Protein AF-A0A7W1ADF4-F1 (afdb_monomer_lite)

pLDDT: mean 86.09, std 11.92, range [51.75, 95.75]

Foldseek 3Di:
DDDDPPDPDPPDDCADPVRDFAEAELACCVPVPCDPPNVPVLVVLLVCVVVPGPYYHYDPVSCVVNVCSHVVD

Secondary structure (DSSP, 8-state):
-PPPTT-------SS-TTS---EEE-TTHHHHSS-TT-S-HHHHHHHHHHTT-SEEE--HHHHHHTHHHHH--

Structure (mmCIF, N/CA/C/O backbone):
data_AF-A0A7W1ADF4-F1
#
_entry.id   AF-A0A7W1ADF4-F1
#
loop_
_atom_site.group_PDB
_atom_site.id
_atom_site.type_symbol
_atom_site.label_atom_id
_atom_site.label_alt_id
_atom_site.label_comp_id
_atom_site.label_asym_id
_atom_site.label_entity_id
_atom_site.label_seq_id
_atom_site.pdbx_PDB_ins_code
_atom_site.Cartn_x
_atom_site.Cartn_y
_atom_site.Cartn_z
_atom_site.occupancy
_atom_site.B_iso_or_equiv
_atom_site.auth_seq_id
_atom_site.auth_comp_id
_atom_site.auth_asym_id
_atom_site.auth_atom_id
_atom_site.pdbx_PDB_model_num
ATOM 1 N N . MET A 1 1 ? -4.134 17.266 18.318 1.00 54.94 1 MET A N 1
ATOM 2 C CA . MET A 1 1 ? -3.548 17.567 16.995 1.00 54.94 1 MET A CA 1
ATOM 3 C C . MET A 1 1 ? -4.008 18.963 16.601 1.00 54.94 1 MET A C 1
ATOM 5 O O . MET A 1 1 ? -5.204 19.150 16.433 1.00 54.94 1 MET A O 1
ATOM 9 N N . GLN A 1 2 ? -3.124 19.964 16.588 1.00 51.75 2 GLN A N 1
ATOM 10 C CA . GLN A 1 2 ? -3.489 21.314 16.135 1.00 51.75 2 GLN A CA 1
ATOM 11 C C . GLN A 1 2 ? -3.354 21.365 14.612 1.00 51.75 2 GLN A C 1
ATOM 13 O O . GLN A 1 2 ? -2.318 20.988 14.072 1.00 51.75 2 GLN A O 1
ATOM 18 N N . THR A 1 3 ? -4.416 21.767 13.919 1.00 60.22 3 THR A N 1
ATOM 19 C CA . THR A 1 3 ? -4.445 21.875 12.458 1.00 60.22 3 THR A CA 1
ATOM 20 C C . THR A 1 3 ? -3.898 23.233 12.027 1.00 60.22 3 THR A C 1
ATOM 22 O O . THR A 1 3 ? -4.348 24.2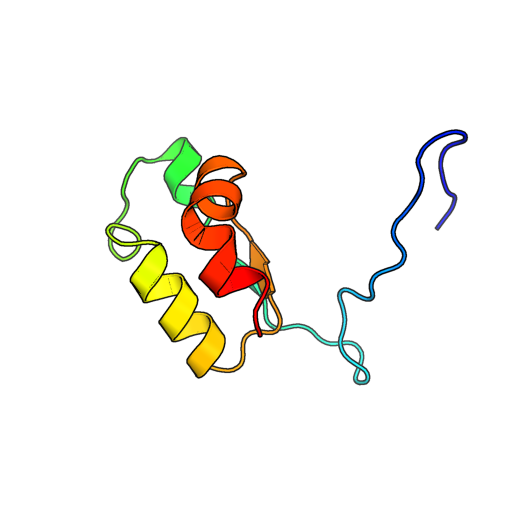60 12.532 1.00 60.22 3 THR A O 1
ATOM 25 N N . THR A 1 4 ? -2.961 23.261 11.080 1.00 66.38 4 THR A N 1
ATOM 26 C CA . THR A 1 4 ? -2.474 24.507 10.472 1.00 66.38 4 THR A CA 1
ATOM 27 C C . THR A 1 4 ? -3.614 25.209 9.713 1.00 66.38 4 THR A C 1
ATOM 29 O O . THR A 1 4 ? -4.310 24.541 8.939 1.00 66.38 4 THR A O 1
ATOM 32 N N . PRO A 1 5 ? -3.826 26.530 9.884 1.00 63.62 5 PRO A N 1
ATOM 33 C CA . PRO A 1 5 ? -4.849 27.268 9.144 1.00 63.62 5 PRO A CA 1
ATOM 34 C C . PRO A 1 5 ? -4.677 27.094 7.627 1.00 63.62 5 PRO A C 1
ATOM 36 O O . PRO A 1 5 ? -3.594 27.320 7.095 1.00 63.62 5 PRO A O 1
ATOM 39 N N . GLY A 1 6 ? -5.738 26.668 6.934 1.00 70.25 6 GLY A N 1
ATOM 40 C CA . GLY A 1 6 ? -5.758 26.486 5.474 1.00 70.25 6 GLY A CA 1
ATOM 41 C C . GLY A 1 6 ? -5.490 25.062 4.967 1.00 70.25 6 GLY A C 1
ATOM 42 O O . GLY A 1 6 ? -5.782 24.780 3.806 1.00 70.25 6 GLY A O 1
ATOM 43 N N . VAL A 1 7 ? -5.022 24.132 5.809 1.00 72.25 7 VAL A N 1
ATOM 44 C CA . VAL A 1 7 ? -4.899 22.712 5.433 1.00 72.25 7 VAL A CA 1
ATOM 45 C C . VAL A 1 7 ? -6.175 21.978 5.831 1.00 72.25 7 VAL A C 1
ATOM 47 O O . VAL A 1 7 ? -6.449 21.767 7.013 1.00 72.25 7 VAL A O 1
ATOM 50 N N . LYS A 1 8 ? -6.971 21.560 4.838 1.00 69.19 8 LYS A N 1
ATOM 51 C CA . LYS A 1 8 ? -8.141 20.706 5.075 1.00 69.19 8 LYS A CA 1
ATOM 52 C C . LYS A 1 8 ? -7.657 19.303 5.439 1.00 69.19 8 LYS A C 1
ATOM 54 O O . LYS A 1 8 ? -7.413 18.463 4.577 1.00 69.19 8 LYS A O 1
ATOM 59 N N . MET A 1 9 ? -7.487 19.074 6.734 1.00 64.06 9 MET A N 1
ATOM 60 C CA . MET A 1 9 ? -7.166 17.767 7.288 1.00 64.06 9 MET A CA 1
ATOM 61 C C . MET A 1 9 ? -8.307 16.801 6.976 1.00 64.06 9 MET A C 1
ATOM 63 O O . MET A 1 9 ? -9.438 16.988 7.426 1.00 64.06 9 MET A O 1
ATOM 67 N N . ARG A 1 10 ? -8.021 15.766 6.185 1.00 69.31 10 ARG A N 1
ATOM 68 C CA . ARG A 1 10 ? -8.932 14.630 6.059 1.00 69.31 10 ARG A CA 1
ATOM 69 C C . ARG A 1 10 ? -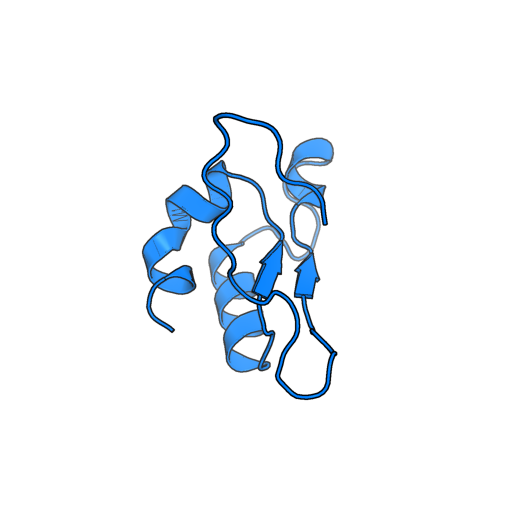8.735 13.780 7.304 1.00 69.31 10 ARG A C 1
ATOM 71 O O . ARG A 1 10 ? -7.696 13.148 7.450 1.00 69.31 10 ARG A O 1
ATOM 78 N N . ASN A 1 11 ? -9.706 13.822 8.210 1.00 61.50 11 ASN A N 1
ATOM 79 C CA . ASN A 1 11 ? -9.676 13.056 9.450 1.00 61.50 11 ASN A CA 1
ATOM 80 C C . ASN A 1 11 ? -10.075 11.599 9.165 1.00 61.50 11 ASN A C 1
ATOM 82 O O . ASN A 1 11 ? -11.131 11.142 9.591 1.00 61.50 11 ASN A O 1
ATOM 86 N N . VAL A 1 12 ? -9.269 10.912 8.352 1.00 72.69 12 VAL A N 1
ATOM 87 C CA . VAL A 1 12 ? -9.411 9.474 8.118 1.00 72.69 12 VAL A CA 1
ATOM 88 C C . VAL A 1 12 ? -8.614 8.772 9.217 1.00 72.69 12 VAL A C 1
ATOM 90 O O . VAL A 1 12 ? -7.424 9.070 9.362 1.00 72.69 12 VAL A O 1
ATOM 93 N N . PRO A 1 13 ? -9.239 7.900 10.024 1.00 79.62 13 PRO A N 1
ATOM 94 C CA . PRO A 1 13 ? -8.515 7.116 11.012 1.00 79.62 13 PRO A CA 1
ATOM 95 C C . PRO A 1 13 ? -7.468 6.255 10.302 1.00 79.62 13 PRO A C 1
ATOM 97 O O . PRO A 1 13 ? -7.803 5.521 9.380 1.00 79.62 13 PRO A O 1
ATOM 100 N N . ILE A 1 14 ? -6.202 6.369 10.710 1.00 85.56 14 ILE A N 1
ATOM 101 C CA . ILE A 1 14 ? -5.141 5.450 10.260 1.00 85.56 14 ILE A CA 1
ATOM 102 C C . ILE A 1 14 ? -5.210 4.141 11.053 1.00 85.56 14 ILE A C 1
ATOM 104 O O . ILE A 1 14 ? -4.848 3.091 10.543 1.00 85.56 14 ILE A O 1
ATOM 108 N N . LEU A 1 15 ? -5.656 4.218 12.307 1.00 91.94 15 LEU A N 1
ATOM 109 C CA . LEU A 1 15 ? -5.804 3.069 13.187 1.00 91.94 15 LEU A CA 1
ATOM 110 C C . LEU A 1 15 ? -7.219 2.507 13.068 1.00 91.94 15 LEU A C 1
ATOM 112 O O . LEU A 1 15 ? -8.188 3.273 13.012 1.00 91.94 15 LEU A O 1
ATOM 116 N N . ALA A 1 16 ? -7.322 1.183 13.096 1.00 89.81 16 ALA A N 1
ATOM 117 C CA . ALA A 1 16 ? -8.570 0.463 13.265 1.00 89.81 16 ALA A CA 1
ATOM 118 C C . ALA A 1 16 ? -9.173 0.715 14.662 1.00 89.81 16 ALA A C 1
ATOM 120 O O . ALA A 1 16 ? -8.604 1.401 15.520 1.00 89.81 16 ALA A O 1
ATOM 121 N N . SER A 1 17 ? -10.360 0.160 14.909 1.00 91.69 17 SER A N 1
ATOM 122 C CA . SER A 1 17 ? -11.109 0.371 16.156 1.00 91.69 17 SER A CA 1
ATOM 123 C C . SER A 1 17 ? -10.395 -0.124 17.417 1.00 91.69 17 SER A C 1
ATOM 125 O O . SER A 1 17 ? -10.714 0.330 18.512 1.00 91.69 17 SER A O 1
ATOM 127 N N . ASP A 1 18 ? -9.445 -1.048 17.280 1.00 94.12 18 ASP A N 1
ATOM 128 C CA . ASP A 1 18 ? -8.620 -1.572 18.374 1.00 94.12 18 ASP A CA 1
ATOM 129 C C . ASP A 1 18 ? -7.367 -0.716 18.655 1.00 94.12 18 ASP A C 1
ATOM 131 O O . ASP A 1 18 ? -6.565 -1.044 19.533 1.00 94.12 18 ASP A O 1
ATOM 135 N N . GLY A 1 19 ? -7.193 0.389 17.923 1.00 94.94 19 GLY A N 1
ATOM 136 C CA . GLY A 1 19 ? -6.043 1.276 18.045 1.00 94.94 19 GLY A CA 1
ATOM 137 C C . GLY A 1 19 ? -4.774 0.750 17.368 1.00 94.94 19 GLY A C 1
ATOM 138 O O . GLY A 1 19 ? -3.689 1.245 17.677 1.00 94.94 19 GLY A O 1
ATOM 139 N N . ARG A 1 20 ? -4.874 -0.235 16.466 1.00 94.88 20 ARG A N 1
ATOM 140 C CA . ARG A 1 20 ? -3.745 -0.799 15.708 1.00 94.88 20 ARG A CA 1
ATOM 141 C C . ARG A 1 20 ? -3.939 -0.620 14.202 1.00 94.88 20 ARG A C 1
ATOM 143 O O . ARG A 1 20 ? -5.029 -0.300 13.745 1.00 94.88 20 ARG A O 1
ATOM 150 N N . ALA A 1 21 ? -2.853 -0.778 13.449 1.00 95.44 21 ALA A N 1
ATOM 151 C CA . ALA A 1 21 ? -2.873 -0.847 11.992 1.00 95.44 21 ALA A CA 1
ATOM 152 C C . ALA A 1 21 ? -1.716 -1.720 11.490 1.00 95.44 21 ALA A C 1
ATOM 154 O O . ALA A 1 21 ? -0.592 -1.611 11.991 1.00 95.44 21 ALA A O 1
ATOM 155 N N . LEU A 1 22 ? -1.982 -2.541 10.480 1.00 95.69 22 LEU A N 1
ATOM 156 C CA . LEU A 1 22 ? -0.998 -3.244 9.674 1.00 95.69 22 LEU A CA 1
ATOM 157 C C . LEU A 1 22 ? -0.835 -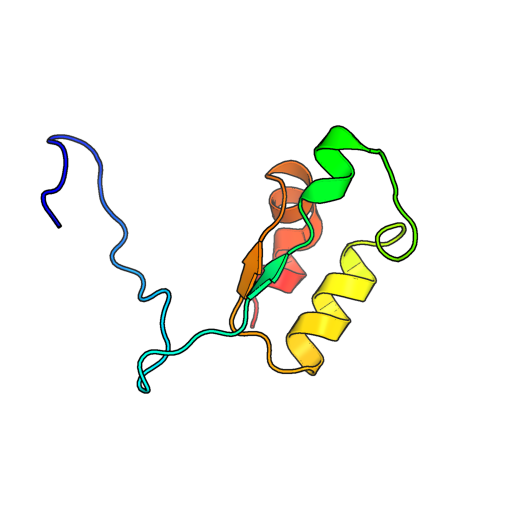2.510 8.342 1.00 95.69 22 LEU A C 1
ATOM 159 O O . LEU A 1 22 ? -1.722 -2.526 7.492 1.00 95.69 22 LEU A O 1
ATOM 163 N N . ILE A 1 23 ? 0.324 -1.881 8.152 1.00 95.75 23 ILE A N 1
ATOM 164 C CA . ILE A 1 23 ? 0.638 -1.131 6.934 1.00 95.75 23 ILE A CA 1
ATOM 165 C C . ILE A 1 23 ? 1.826 -1.785 6.236 1.00 95.75 23 ILE A C 1
ATOM 167 O O . ILE A 1 23 ? 2.900 -1.908 6.826 1.00 95.75 23 ILE A O 1
ATOM 171 N N . VAL A 1 24 ? 1.657 -2.164 4.969 1.00 95.69 24 VAL A N 1
ATOM 172 C CA . VAL A 1 24 ? 2.741 -2.737 4.158 1.00 95.69 24 VAL A CA 1
ATOM 173 C C . VAL A 1 24 ? 3.518 -1.614 3.469 1.00 95.69 24 VAL A C 1
ATOM 175 O O . VAL A 1 24 ? 2.968 -0.856 2.669 1.00 95.69 24 VAL A O 1
ATOM 178 N N . ALA A 1 25 ? 4.807 -1.4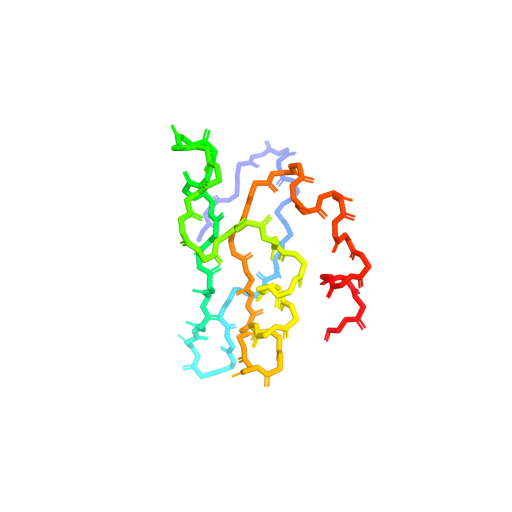83 3.785 1.00 94.12 25 ALA A N 1
ATOM 179 C CA . ALA A 1 25 ? 5.681 -0.467 3.202 1.00 94.12 25 ALA A CA 1
ATOM 180 C C . ALA A 1 25 ? 6.309 -0.952 1.884 1.00 94.12 25 ALA A C 1
ATOM 182 O O . ALA A 1 25 ? 6.968 -1.986 1.845 1.00 94.12 25 ALA A O 1
ATOM 183 N N . MET A 1 26 ? 6.123 -0.181 0.809 1.00 93.12 26 MET A N 1
ATOM 184 C CA . MET A 1 26 ? 6.558 -0.492 -0.564 1.00 93.12 26 MET A CA 1
ATOM 185 C C . MET A 1 26 ? 7.289 0.687 -1.238 1.00 93.12 26 MET A C 1
ATOM 187 O O . MET A 1 26 ? 7.487 0.715 -2.452 1.00 93.12 26 MET A O 1
ATOM 191 N N . ASP A 1 27 ? 7.641 1.728 -0.489 1.00 92.12 27 ASP A N 1
ATOM 192 C CA . ASP A 1 27 ? 8.149 3.004 -1.005 1.00 92.12 27 ASP A CA 1
ATOM 193 C C . ASP A 1 27 ? 9.665 3.020 -1.275 1.00 92.12 27 ASP A C 1
ATOM 195 O O . ASP A 1 27 ? 10.172 3.934 -1.932 1.00 92.12 27 ASP A O 1
ATOM 199 N N . HIS A 1 28 ? 10.386 1.990 -0.832 1.00 90.00 28 HIS A N 1
ATOM 200 C CA . HIS A 1 28 ? 11.847 1.905 -0.911 1.00 90.00 28 HIS A CA 1
ATOM 201 C C . HIS A 1 28 ? 12.367 1.828 -2.356 1.00 90.00 28 HIS A C 1
ATOM 203 O O . HIS A 1 28 ? 13.456 2.328 -2.655 1.00 90.00 28 HIS A O 1
ATOM 209 N N . ALA A 1 29 ? 11.556 1.310 -3.288 1.00 82.31 29 ALA A N 1
ATOM 210 C CA . ALA A 1 29 ? 11.896 1.262 -4.711 1.00 82.31 29 ALA A CA 1
ATOM 211 C C . ALA A 1 29 ? 12.163 2.655 -5.319 1.00 82.31 29 ALA A C 1
ATOM 213 O O . ALA A 1 29 ? 12.881 2.787 -6.309 1.00 82.31 29 ALA A O 1
ATOM 214 N N . ARG A 1 30 ? 11.652 3.728 -4.694 1.00 82.56 30 ARG A N 1
ATOM 215 C CA . ARG A 1 30 ? 11.950 5.113 -5.089 1.00 82.56 30 ARG A CA 1
ATOM 216 C C . ARG A 1 30 ? 13.447 5.427 -5.062 1.00 82.56 30 ARG A C 1
ATOM 218 O O . ARG A 1 30 ? 13.915 6.188 -5.903 1.00 82.56 30 ARG A O 1
ATOM 225 N N . ALA A 1 31 ? 14.157 4.915 -4.059 1.00 82.50 31 ALA A N 1
ATOM 226 C CA . ALA A 1 31 ? 15.567 5.213 -3.831 1.00 82.50 31 ALA A CA 1
ATOM 227 C C . ALA A 1 31 ? 16.493 4.168 -4.464 1.00 82.50 31 ALA A C 1
ATOM 229 O O . ALA A 1 31 ? 17.616 4.496 -4.837 1.00 82.50 31 ALA A O 1
ATOM 230 N N . HIS A 1 32 ? 16.018 2.927 -4.594 1.00 82.62 32 HIS A N 1
ATOM 231 C CA . HIS A 1 32 ? 16.855 1.775 -4.934 1.00 82.62 32 HIS A CA 1
ATOM 232 C C . HIS A 1 32 ? 16.543 1.141 -6.301 1.00 82.62 32 HIS A C 1
ATOM 234 O O . HIS A 1 32 ? 17.237 0.214 -6.705 1.00 82.62 32 HIS A O 1
ATOM 240 N N . GLY A 1 33 ? 15.542 1.642 -7.036 1.00 77.06 33 GLY A N 1
ATOM 241 C CA . GLY A 1 33 ? 15.041 0.984 -8.247 1.00 77.06 33 GLY A CA 1
ATOM 242 C C . GLY A 1 33 ? 14.125 -0.199 -7.915 1.00 77.06 33 GLY A C 1
ATOM 243 O O . GLY A 1 33 ? 13.648 -0.317 -6.788 1.00 77.06 33 GLY A O 1
ATOM 244 N N . ALA A 1 34 ? 13.842 -1.063 -8.893 1.00 77.88 34 ALA A N 1
ATOM 245 C CA . ALA A 1 34 ? 13.064 -2.281 -8.655 1.00 77.88 34 ALA A CA 1
ATOM 246 C C . ALA A 1 34 ? 13.891 -3.261 -7.804 1.00 77.88 34 ALA A C 1
ATOM 248 O O . ALA A 1 34 ? 14.728 -3.992 -8.330 1.00 77.88 34 ALA A O 1
ATOM 249 N N . ILE A 1 35 ? 13.705 -3.199 -6.484 1.00 85.69 35 ILE A N 1
ATOM 250 C CA . ILE A 1 35 ? 14.300 -4.135 -5.525 1.00 85.69 35 ILE A CA 1
ATOM 251 C C . ILE A 1 35 ? 13.574 -5.478 -5.580 1.00 85.69 35 ILE A C 1
ATOM 253 O O . ILE A 1 35 ? 12.407 -5.531 -5.976 1.00 85.69 35 ILE A O 1
ATOM 257 N N . GLU A 1 36 ? 14.265 -6.535 -5.156 1.00 88.94 36 GLU A N 1
ATOM 258 C CA . GLU A 1 36 ? 13.710 -7.888 -5.099 1.00 88.94 36 GLU A CA 1
ATOM 259 C C . GLU A 1 36 ? 12.369 -7.906 -4.349 1.00 88.94 36 GLU A C 1
ATOM 261 O O . GLU A 1 36 ? 12.249 -7.351 -3.252 1.00 88.94 36 GLU A O 1
ATOM 266 N N . GLY A 1 37 ? 11.352 -8.509 -4.962 1.00 87.81 37 GLY A N 1
ATOM 267 C CA . GLY A 1 37 ? 9.994 -8.595 -4.429 1.00 87.81 37 GLY A CA 1
ATOM 268 C C . GLY A 1 37 ? 9.096 -7.382 -4.705 1.00 87.81 37 GLY A C 1
ATOM 269 O O . GLY A 1 37 ? 7.920 -7.440 -4.358 1.00 87.81 37 GLY A O 1
ATOM 270 N N . LEU A 1 38 ? 9.594 -6.296 -5.315 1.00 90.69 38 LEU A N 1
ATOM 271 C CA . LEU A 1 38 ? 8.801 -5.129 -5.752 1.00 90.69 38 LEU A CA 1
ATOM 272 C C . LEU A 1 38 ? 8.849 -4.902 -7.275 1.00 90.69 38 LEU A C 1
ATOM 274 O O . LEU A 1 38 ? 8.532 -3.810 -7.756 1.00 90.69 38 LEU A O 1
ATOM 278 N N . GLU A 1 39 ? 9.240 -5.915 -8.045 1.00 91.56 39 GLU A N 1
ATOM 279 C CA . GLU A 1 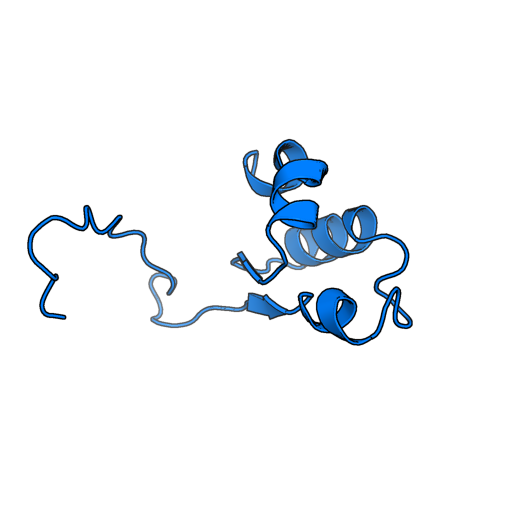39 ? 9.307 -5.867 -9.508 1.00 91.56 39 GLU A CA 1
ATOM 280 C C . GLU A 1 39 ? 7.920 -5.662 -10.128 1.00 91.56 39 GLU A C 1
ATOM 282 O O . GLU A 1 39 ? 7.777 -4.929 -11.110 1.00 91.56 39 GLU A O 1
ATOM 287 N N . ASP A 1 40 ? 6.895 -6.256 -9.509 1.00 93.38 40 ASP A N 1
ATOM 288 C CA . ASP A 1 40 ? 5.486 -6.047 -9.829 1.00 93.38 40 ASP A CA 1
ATOM 289 C C . ASP A 1 40 ? 4.726 -5.492 -8.611 1.00 93.38 40 ASP A C 1
ATOM 291 O O . ASP A 1 40 ? 4.176 -6.246 -7.803 1.00 93.38 40 ASP A O 1
ATOM 295 N N . PRO A 1 41 ? 4.640 -4.157 -8.470 1.00 93.19 41 PRO A N 1
ATOM 296 C CA . PRO A 1 41 ? 3.895 -3.547 -7.377 1.00 93.19 41 PRO A CA 1
ATOM 297 C C . PRO A 1 41 ? 2.408 -3.914 -7.370 1.00 93.19 41 PRO A C 1
ATOM 299 O O . PRO A 1 41 ? 1.795 -3.863 -6.311 1.00 93.19 41 PRO A O 1
ATOM 302 N N . GLY A 1 42 ? 1.815 -4.264 -8.517 1.00 94.25 42 GLY A N 1
ATOM 303 C CA . GLY A 1 42 ? 0.405 -4.645 -8.590 1.00 94.25 42 GLY A CA 1
ATOM 304 C C . GLY A 1 42 ? 0.151 -5.968 -7.876 1.00 94.25 42 GLY A C 1
ATOM 305 O O . GLY A 1 42 ? -0.738 -6.043 -7.032 1.00 94.25 42 GLY A O 1
ATOM 306 N N . ALA A 1 43 ? 0.980 -6.977 -8.151 1.00 95.38 43 ALA A N 1
ATOM 307 C CA . ALA A 1 43 ? 0.898 -8.277 -7.484 1.00 95.38 43 ALA A CA 1
ATOM 308 C C . ALA A 1 43 ? 1.108 -8.166 -5.965 1.00 95.38 43 ALA A C 1
ATOM 310 O O . ALA A 1 43 ? 0.396 -8.801 -5.189 1.00 95.38 43 ALA A O 1
ATOM 311 N N . VAL A 1 44 ? 2.048 -7.322 -5.531 1.00 94.81 44 VAL A N 1
ATOM 312 C CA . VAL A 1 44 ? 2.316 -7.094 -4.102 1.00 94.81 44 VAL A CA 1
ATOM 313 C C . VAL A 1 44 ? 1.156 -6.366 -3.420 1.00 94.81 44 VAL A C 1
ATOM 315 O O . VAL A 1 44 ? 0.815 -6.703 -2.289 1.00 94.81 44 VAL A O 1
ATOM 318 N N . ILE A 1 45 ? 0.526 -5.397 -4.097 1.00 95.38 45 ILE A N 1
ATOM 319 C CA . ILE A 1 45 ? -0.680 -4.725 -3.590 1.00 95.38 45 ILE A CA 1
ATOM 320 C C . ILE A 1 45 ? -1.810 -5.741 -3.396 1.00 95.38 45 ILE A C 1
ATOM 322 O O . ILE A 1 45 ? -2.392 -5.770 -2.317 1.00 95.38 45 ILE A O 1
ATOM 326 N N . GLU A 1 46 ? -2.093 -6.590 -4.389 1.00 95.38 46 GLU A N 1
ATOM 327 C CA . GLU A 1 46 ? -3.135 -7.622 -4.263 1.00 95.38 46 GLU A CA 1
ATOM 328 C C . GLU A 1 46 ? -2.830 -8.584 -3.110 1.00 95.38 46 GLU A C 1
ATOM 330 O O . GLU A 1 46 ? -3.687 -8.814 -2.265 1.00 95.38 46 GLU A O 1
ATOM 335 N N . ALA A 1 47 ? -1.587 -9.060 -2.994 1.00 95.75 47 ALA A N 1
ATOM 336 C CA . ALA A 1 47 ? -1.187 -9.937 -1.896 1.00 95.75 47 ALA A CA 1
ATOM 337 C C . ALA A 1 47 ? -1.331 -9.271 -0.514 1.00 95.75 47 ALA A C 1
ATOM 339 O O . ALA A 1 47 ? -1.734 -9.925 0.447 1.00 95.75 47 ALA A O 1
ATOM 340 N N . ALA A 1 48 ? -1.015 -7.977 -0.397 1.00 95.31 48 ALA A N 1
ATOM 341 C CA . ALA A 1 48 ? -1.195 -7.225 0.843 1.00 95.31 48 ALA A CA 1
ATOM 342 C C . ALA A 1 48 ? -2.680 -7.088 1.214 1.00 95.31 48 ALA A C 1
ATOM 344 O O . ALA A 1 48 ? -3.041 -7.271 2.377 1.00 95.31 48 ALA A O 1
ATOM 345 N N . VAL A 1 49 ? -3.532 -6.801 0.227 1.00 93.06 49 VAL A N 1
ATOM 346 C CA . VAL A 1 49 ? -4.986 -6.700 0.406 1.00 93.06 49 VAL A CA 1
ATOM 347 C C . VAL A 1 49 ? -5.580 -8.053 0.803 1.00 93.06 49 VAL A C 1
ATOM 349 O O . VAL A 1 49 ? -6.284 -8.133 1.808 1.00 93.06 49 VAL A O 1
ATOM 352 N N . ASP A 1 50 ? -5.244 -9.124 0.085 1.00 94.69 50 ASP A N 1
ATOM 353 C CA . ASP A 1 50 ? -5.704 -10.487 0.381 1.00 94.69 50 ASP A CA 1
ATOM 354 C C . ASP A 1 50 ? -5.217 -10.974 1.757 1.00 94.69 50 ASP A C 1
ATOM 356 O O . ASP A 1 50 ? -5.904 -11.735 2.440 1.00 94.69 50 ASP A O 1
ATOM 360 N N . GLY A 1 51 ? -4.043 -10.506 2.190 1.00 95.19 51 GLY A N 1
ATOM 361 C CA . GLY A 1 51 ? -3.486 -10.756 3.519 1.00 95.19 51 GLY A CA 1
ATOM 362 C C . GLY A 1 51 ? -4.129 -9.945 4.650 1.00 95.19 51 GLY A C 1
ATOM 363 O O . GLY A 1 51 ? -3.791 -10.172 5.812 1.00 95.19 51 GLY A O 1
ATOM 364 N N . GLY A 1 52 ? -5.042 -9.019 4.342 1.00 93.00 52 GLY A N 1
ATOM 365 C CA . GLY A 1 52 ? -5.749 -8.206 5.332 1.00 93.00 52 GLY A CA 1
ATOM 366 C C . GLY A 1 52 ? -4.948 -7.017 5.863 1.00 93.00 52 GLY A C 1
ATOM 367 O O . GLY A 1 52 ? -5.144 -6.620 7.010 1.00 93.00 52 GLY A O 1
ATOM 368 N N . ALA A 1 53 ? -4.028 -6.456 5.072 1.00 94.38 53 ALA A N 1
ATOM 369 C CA . ALA A 1 53 ? -3.394 -5.188 5.421 1.00 94.38 53 ALA A CA 1
ATOM 370 C C . ALA A 1 53 ? -4.426 -4.046 5.438 1.00 94.38 53 ALA A C 1
ATOM 372 O O . ALA A 1 53 ? -5.243 -3.927 4.528 1.00 94.38 53 ALA A O 1
ATOM 373 N N . ASP A 1 54 ? -4.339 -3.160 6.434 1.00 92.12 54 ASP A N 1
ATOM 374 C CA . ASP A 1 54 ? -5.221 -1.990 6.541 1.00 92.12 54 ASP A CA 1
ATOM 375 C C . ASP A 1 54 ? -4.872 -0.917 5.500 1.00 92.12 54 ASP A C 1
ATOM 377 O O . ASP A 1 54 ? -5.723 -0.141 5.067 1.00 92.12 54 ASP A O 1
ATOM 381 N N . ALA A 1 55 ? -3.594 -0.837 5.115 1.00 92.62 55 ALA A N 1
ATOM 382 C CA . ALA A 1 55 ? -3.120 0.082 4.090 1.00 92.62 55 ALA A CA 1
ATOM 383 C C . ALA A 1 55 ? -1.786 -0.367 3.478 1.00 92.62 55 ALA A C 1
ATOM 385 O O . ALA A 1 55 ? -1.032 -1.160 4.049 1.00 92.62 55 ALA A O 1
ATOM 386 N N . VAL A 1 56 ? -1.436 0.248 2.347 1.00 94.25 56 VAL A N 1
ATOM 387 C CA . VAL A 1 56 ? -0.074 0.227 1.800 1.00 94.25 56 VAL 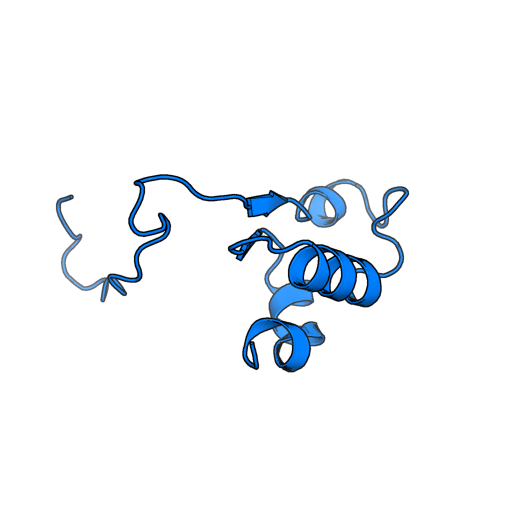A CA 1
ATOM 388 C C . VAL A 1 56 ? 0.534 1.627 1.827 1.00 94.25 56 VAL A C 1
ATOM 390 O O . VAL A 1 56 ? -0.133 2.625 1.545 1.00 94.25 56 VAL A O 1
ATOM 393 N N . MET A 1 57 ? 1.827 1.712 2.132 1.00 94.56 57 MET A N 1
ATOM 394 C CA . MET A 1 57 ? 2.611 2.940 2.014 1.00 94.56 57 MET A CA 1
ATOM 395 C C . MET A 1 57 ? 3.484 2.851 0.767 1.00 94.56 57 MET A C 1
ATOM 397 O O . MET A 1 57 ? 4.368 2.005 0.673 1.00 94.56 57 MET A O 1
ATOM 401 N N . THR A 1 58 ? 3.243 3.725 -0.208 1.00 94.12 58 THR A N 1
ATOM 402 C CA . THR A 1 58 ? 3.948 3.685 -1.492 1.00 94.12 58 THR A CA 1
ATOM 403 C C . THR A 1 58 ? 4.145 5.079 -2.088 1.00 94.12 58 THR A C 1
ATOM 405 O O . THR A 1 58 ? 3.693 6.091 -1.552 1.00 94.12 58 THR A O 1
ATOM 408 N N . THR A 1 59 ? 4.849 5.148 -3.214 1.00 93.44 59 THR A N 1
ATOM 409 C CA . THR A 1 59 ? 5.091 6.400 -3.933 1.00 93.44 59 THR A CA 1
ATOM 410 C C . THR A 1 59 ? 3.839 6.886 -4.663 1.00 93.44 59 THR A C 1
ATOM 412 O O . THR A 1 59 ? 2.972 6.103 -5.053 1.00 93.44 59 THR A O 1
ATOM 415 N N . PHE A 1 60 ? 3.778 8.188 -4.955 1.00 93.56 60 PHE A N 1
ATOM 416 C CA . PHE A 1 60 ? 2.677 8.764 -5.734 1.00 93.56 60 PHE A CA 1
ATOM 417 C C . PHE A 1 60 ? 2.494 8.101 -7.111 1.00 93.56 60 PHE A C 1
ATOM 419 O O . PHE A 1 60 ? 1.365 7.915 -7.558 1.00 93.56 60 PHE A O 1
ATOM 426 N N . GLY A 1 61 ? 3.588 7.727 -7.784 1.00 93.81 61 GLY A N 1
ATOM 427 C CA . GLY A 1 61 ? 3.531 7.083 -9.100 1.00 93.81 61 GLY A CA 1
ATOM 428 C C . GLY A 1 61 ? 2.851 5.715 -9.054 1.00 93.81 61 GLY A C 1
ATOM 429 O O . GLY A 1 61 ? 1.979 5.439 -9.877 1.00 93.81 61 GLY A O 1
ATOM 430 N N . VAL A 1 62 ? 3.195 4.900 -8.052 1.00 93.88 62 VAL A N 1
ATOM 431 C CA . VAL A 1 62 ? 2.567 3.593 -7.814 1.00 93.88 62 VAL A CA 1
ATOM 432 C C . VAL A 1 62 ? 1.097 3.782 -7.438 1.00 93.88 62 VAL A C 1
ATOM 434 O O . VAL A 1 62 ? 0.233 3.212 -8.098 1.00 93.88 62 VAL A O 1
ATOM 437 N N . ALA A 1 63 ? 0.796 4.661 -6.477 1.00 94.00 63 ALA A N 1
ATOM 438 C CA . ALA A 1 63 ? -0.580 4.929 -6.053 1.00 94.00 63 ALA A CA 1
ATOM 439 C C . ALA A 1 63 ? -1.475 5.415 -7.209 1.00 94.00 63 ALA A C 1
ATOM 441 O O . ALA A 1 63 ? -2.621 4.995 -7.340 1.00 94.00 63 ALA A O 1
ATOM 442 N N . LYS A 1 64 ? -0.948 6.275 -8.090 1.00 95.06 64 LYS A N 1
ATOM 443 C CA . LYS A 1 64 ? -1.671 6.759 -9.273 1.00 95.06 64 LYS A CA 1
ATOM 444 C C . LYS A 1 64 ? -1.890 5.654 -10.308 1.00 95.06 64 LYS A C 1
ATOM 446 O O . LYS A 1 64 ? -2.949 5.617 -10.931 1.00 95.06 64 LYS A O 1
ATOM 451 N N . ARG A 1 65 ? -0.889 4.793 -10.524 1.00 95.06 65 ARG A N 1
ATOM 452 C CA . ARG A 1 65 ? -0.945 3.705 -11.510 1.00 95.06 65 ARG A CA 1
ATOM 453 C C . ARG A 1 65 ? -1.909 2.594 -11.093 1.00 95.06 65 ARG A C 1
ATOM 455 O O . ARG A 1 65 ? -2.652 2.123 -11.944 1.00 95.06 65 ARG A O 1
ATOM 462 N N . TYR A 1 66 ? -1.910 2.221 -9.816 1.00 94.56 66 TYR A N 1
ATOM 463 C CA . TYR A 1 66 ? -2.695 1.110 -9.261 1.00 94.56 66 TYR A CA 1
ATOM 464 C C . TYR A 1 66 ? -3.900 1.594 -8.447 1.00 94.56 66 TYR A C 1
ATOM 466 O O . TYR A 1 66 ? -4.311 0.978 -7.469 1.00 94.56 66 TYR A O 1
ATOM 474 N N . ARG A 1 67 ? -4.467 2.743 -8.830 1.00 92.69 67 ARG A N 1
ATOM 475 C CA . ARG A 1 67 ? -5.569 3.371 -8.091 1.00 92.69 67 ARG A CA 1
ATOM 476 C C . ARG A 1 67 ? -6.794 2.460 -7.958 1.00 92.69 67 ARG A C 1
ATOM 478 O O . ARG A 1 67 ? -7.495 2.563 -6.966 1.00 92.69 67 ARG A O 1
ATOM 485 N N . GLU A 1 68 ? -7.067 1.622 -8.959 1.00 91.44 68 GLU A N 1
ATOM 486 C CA . GLU A 1 68 ? -8.263 0.769 -8.992 1.00 91.44 68 GLU A CA 1
ATOM 487 C C . GLU A 1 68 ? -8.133 -0.355 -7.955 1.00 91.44 68 GLU A C 1
ATOM 489 O O . GLU A 1 68 ? -9.074 -0.621 -7.215 1.00 91.44 68 GLU A O 1
ATOM 494 N N . GLN A 1 69 ? -6.933 -0.929 -7.829 1.00 89.00 69 GLN A N 1
ATOM 495 C CA . GLN A 1 69 ? -6.590 -1.922 -6.811 1.00 89.00 69 GLN A CA 1
ATOM 496 C C . GLN A 1 69 ? -6.643 -1.346 -5.389 1.00 89.00 69 GLN A C 1
ATOM 498 O O . GLN A 1 69 ? -6.977 -2.056 -4.448 1.00 89.00 69 GLN A O 1
ATOM 503 N N . LEU A 1 70 ? -6.326 -0.054 -5.229 1.00 87.12 70 LEU A N 1
ATOM 504 C CA . LEU A 1 70 ? -6.249 0.615 -3.924 1.00 87.12 70 LEU A CA 1
ATOM 505 C C . LEU A 1 70 ? -7.551 1.284 -3.462 1.00 87.12 70 LEU A C 1
ATOM 507 O O . LEU A 1 70 ? -7.756 1.431 -2.265 1.00 87.12 70 LEU A O 1
ATOM 511 N N . ALA A 1 71 ? -8.385 1.778 -4.381 1.00 78.44 71 ALA A N 1
ATOM 512 C CA . ALA A 1 71 ? -9.567 2.583 -4.052 1.00 78.44 71 ALA A CA 1
ATOM 513 C C . ALA A 1 71 ? -10.888 1.796 -4.099 1.00 78.44 71 ALA A C 1
ATOM 515 O O . ALA A 1 71 ? -11.938 2.361 -3.795 1.00 78.44 71 ALA A O 1
ATOM 516 N N . GLY A 1 72 ? -10.852 0.533 -4.532 1.00 63.19 72 GLY A N 1
ATOM 517 C CA . GLY A 1 72 ? -12.036 -0.296 -4.763 1.00 63.19 72 GLY A CA 1
ATOM 518 C C . GLY A 1 72 ? -12.341 -1.331 -3.678 1.00 63.19 72 GLY A C 1
ATOM 519 O O . GLY A 1 72 ? -13.178 -2.200 -3.926 1.00 63.19 72 GLY A O 1
ATOM 520 N N . ARG A 1 73 ? -11.647 -1.299 -2.536 1.00 58.44 73 ARG A N 1
ATOM 521 C CA . ARG A 1 73 ? -11.676 -2.328 -1.486 1.00 58.44 73 ARG A CA 1
ATOM 522 C C . ARG A 1 73 ? -11.515 -1.698 -0.109 1.00 58.44 73 ARG A C 1
ATOM 524 O O . ARG A 1 73 ? -12.073 -2.283 0.841 1.00 58.44 73 ARG A O 1
#

Radius of gyration: 14.32 Å; chains: 1; bounding box: 29×38×30 Å

Sequence (73 aa):
MQTTPGVKMRNVPILASDGRALIVAMDHARAHGAIEGLEDPGAVIEAAVDGGADAVMTTFGVAKRYREQLAGR